Protein AF-A0A7J4F911-F1 (afdb_monomer)

Structure (mmCIF, N/CA/C/O backbone):
data_AF-A0A7J4F911-F1
#
_entry.id   AF-A0A7J4F911-F1
#
loop_
_atom_site.group_PDB
_atom_site.id
_atom_site.type_symbol
_atom_site.label_atom_id
_atom_site.label_alt_id
_atom_site.label_comp_id
_atom_site.label_asym_id
_atom_site.label_entity_id
_atom_site.label_seq_id
_atom_site.pdbx_PDB_ins_code
_atom_site.Cartn_x
_atom_site.Cartn_y
_atom_site.Cartn_z
_atom_site.occupancy
_atom_site.B_iso_or_equiv
_atom_site.auth_seq_id
_atom_site.auth_comp_id
_atom_site.auth_asym_id
_atom_site.auth_atom_id
_atom_site.pdbx_PDB_model_num
ATOM 1 N N . ILE A 1 1 ? -5.196 -7.194 7.166 1.00 88.75 1 ILE A N 1
ATOM 2 C CA . ILE A 1 1 ? -5.647 -6.045 6.346 1.00 88.75 1 ILE A CA 1
ATOM 3 C C . ILE A 1 1 ? -4.527 -5.722 5.365 1.00 88.75 1 ILE A C 1
ATOM 5 O O . ILE A 1 1 ? -3.383 -5.661 5.814 1.00 88.75 1 ILE A O 1
ATOM 9 N N . PRO A 1 2 ? -4.794 -5.595 4.057 1.00 93.50 2 PRO A N 1
ATOM 10 C CA . PRO A 1 2 ? -3.793 -5.129 3.105 1.00 93.50 2 PRO A CA 1
ATOM 11 C C . PRO A 1 2 ? -3.270 -3.747 3.508 1.00 93.50 2 PRO A C 1
ATOM 13 O O . PRO A 1 2 ? -4.056 -2.848 3.780 1.00 93.50 2 PRO A O 1
ATOM 16 N N . VAL A 1 3 ? -1.951 -3.547 3.500 1.00 93.94 3 VAL A N 1
ATOM 17 C CA . VAL A 1 3 ? -1.336 -2.253 3.875 1.00 93.94 3 VAL A CA 1
ATOM 18 C C . VAL A 1 3 ? -1.840 -1.102 2.990 1.00 93.94 3 VAL A C 1
ATOM 20 O O . VAL A 1 3 ? -1.944 0.037 3.429 1.00 93.94 3 VAL A O 1
ATOM 23 N N . ALA A 1 4 ? -2.214 -1.395 1.742 1.00 92.50 4 ALA A N 1
ATOM 24 C CA . ALA A 1 4 ? -2.801 -0.407 0.840 1.00 92.50 4 ALA A CA 1
ATOM 25 C C . ALA A 1 4 ? -4.149 0.157 1.339 1.00 92.50 4 ALA A C 1
ATOM 27 O O . ALA A 1 4 ? -4.498 1.277 0.981 1.00 92.50 4 ALA A O 1
ATOM 28 N N . GLU A 1 5 ? -4.880 -0.591 2.168 1.00 92.00 5 GLU A N 1
ATOM 29 C CA . GLU A 1 5 ? -6.202 -0.225 2.698 1.00 92.00 5 GLU A CA 1
ATOM 30 C C . GLU A 1 5 ? -6.129 0.360 4.115 1.00 92.00 5 GLU A C 1
ATOM 32 O O . GLU A 1 5 ? -7.136 0.790 4.660 1.00 92.00 5 GLU A O 1
ATOM 37 N N . THR A 1 6 ? -4.945 0.412 4.737 1.00 93.06 6 THR A N 1
ATOM 38 C CA . THR A 1 6 ? -4.801 0.961 6.098 1.00 93.06 6 THR A CA 1
ATOM 39 C C . THR A 1 6 ? -4.664 2.488 6.130 1.00 93.06 6 THR A C 1
ATOM 41 O O . THR A 1 6 ? -4.568 3.077 7.208 1.00 93.06 6 THR A O 1
ATOM 44 N N . LEU A 1 7 ? -4.622 3.154 4.971 1.00 92.19 7 LEU A N 1
ATOM 45 C CA . LEU A 1 7 ? -4.544 4.615 4.888 1.00 92.19 7 LEU A CA 1
ATOM 46 C C . LEU A 1 7 ? -5.840 5.236 5.425 1.00 92.19 7 LEU A C 1
ATOM 48 O O . LEU A 1 7 ? -6.907 4.998 4.881 1.00 92.19 7 LEU A O 1
ATOM 52 N N . GLY A 1 8 ? -5.745 6.035 6.491 1.00 91.00 8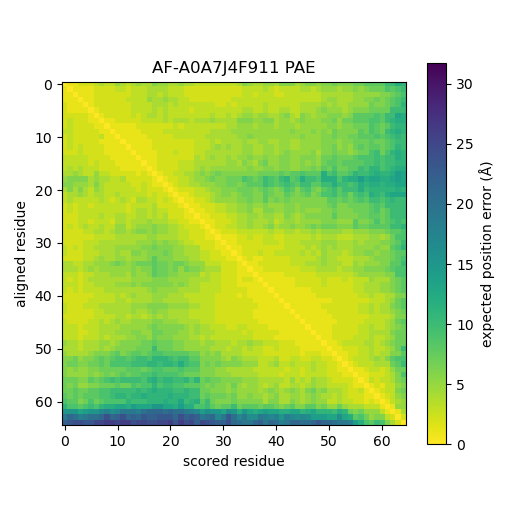 GLY A N 1
ATOM 53 C CA . GLY A 1 8 ? -6.920 6.644 7.135 1.00 91.00 8 GLY A CA 1
ATOM 54 C C . GLY A 1 8 ? -7.637 5.747 8.152 1.00 91.00 8 GLY A C 1
ATOM 55 O O . GLY A 1 8 ? -8.549 6.219 8.832 1.00 91.00 8 GLY A O 1
ATOM 56 N N . LEU A 1 9 ? -7.173 4.507 8.356 1.00 93.06 9 LEU A N 1
ATOM 57 C CA . LEU A 1 9 ? -7.787 3.556 9.292 1.00 93.06 9 LEU A CA 1
ATOM 58 C C . LEU A 1 9 ? -7.935 4.142 10.704 1.00 93.06 9 LEU A C 1
ATOM 60 O O . LEU A 1 9 ? -8.940 3.936 11.366 1.00 93.06 9 LEU A O 1
ATOM 64 N N . VAL A 1 10 ? -6.951 4.917 11.163 1.00 91.12 10 VAL A N 1
ATOM 65 C CA . VAL A 1 10 ? -6.937 5.511 12.510 1.00 91.12 10 VAL A CA 1
ATOM 66 C C . VAL A 1 10 ? -8.096 6.477 12.734 1.00 91.12 10 VAL A C 1
ATOM 68 O O . VAL A 1 10 ? -8.735 6.444 13.787 1.00 91.12 10 VAL A O 1
ATOM 71 N N . SER A 1 11 ? -8.346 7.358 11.764 1.00 91.75 11 SER A N 1
ATOM 72 C CA . SER A 1 11 ? -9.435 8.331 11.842 1.00 91.75 11 SER A CA 1
ATOM 73 C C . SER A 1 11 ? -10.789 7.638 11.789 1.00 91.75 11 SER A C 1
ATOM 75 O O . SER A 1 11 ? -11.659 7.966 12.593 1.00 91.75 11 SER A O 1
ATOM 77 N N . GLU A 1 12 ? -10.942 6.645 10.912 1.00 93.75 12 GLU A N 1
ATOM 78 C CA . GLU A 1 12 ? -12.177 5.865 10.797 1.00 93.75 12 GLU A CA 1
ATOM 79 C C . GLU A 1 12 ? -12.464 5.077 12.076 1.00 93.75 12 GLU A C 1
ATOM 81 O O . GLU A 1 12 ? -13.574 5.131 12.599 1.00 93.75 12 GLU A O 1
ATOM 86 N N . LEU A 1 13 ? -11.449 4.420 12.641 1.00 93.06 13 LEU A N 1
ATOM 87 C CA . LEU A 1 13 ? -11.576 3.623 13.858 1.00 93.06 13 LEU A CA 1
ATOM 88 C C . LEU A 1 13 ? -11.960 4.498 15.058 1.00 93.06 13 LEU A C 1
ATOM 90 O O . LEU A 1 13 ? -12.880 4.164 15.799 1.00 93.06 13 LEU A O 1
ATOM 94 N N . ARG A 1 14 ? -11.321 5.666 15.216 1.00 91.69 14 ARG A N 1
ATOM 95 C CA . ARG A 1 14 ? -11.687 6.624 16.271 1.00 91.69 14 ARG A CA 1
ATOM 96 C C . ARG A 1 14 ? -13.110 7.147 16.104 1.00 91.69 14 ARG A C 1
ATOM 98 O O . ARG A 1 14 ? -13.820 7.227 17.103 1.00 91.69 14 ARG A O 1
ATOM 105 N N . ALA A 1 15 ? -13.514 7.505 14.887 1.00 95.06 15 ALA A N 1
ATOM 106 C CA . ALA A 1 15 ? -14.864 7.990 14.618 1.00 95.06 15 ALA A CA 1
ATOM 107 C C . ALA A 1 15 ? -15.914 6.907 14.916 1.00 95.06 15 ALA A C 1
ATOM 109 O O . ALA A 1 15 ? -16.891 7.176 15.613 1.00 95.06 15 ALA A O 1
ATOM 110 N N . ALA A 1 16 ? -15.667 5.673 14.470 1.00 95.81 16 ALA A N 1
ATOM 111 C CA . ALA A 1 16 ? -16.567 4.540 14.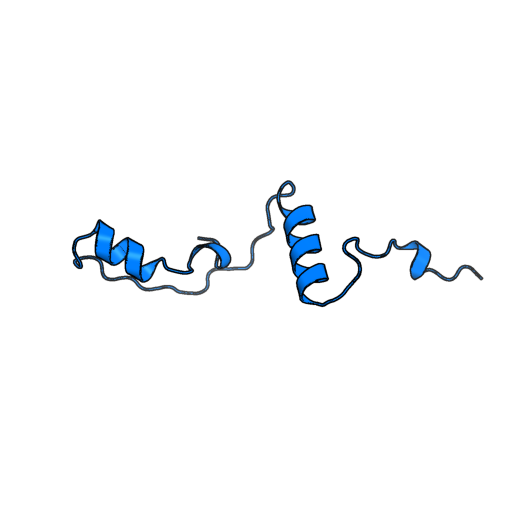658 1.00 95.81 16 ALA A CA 1
ATOM 112 C C . ALA A 1 16 ? -16.720 4.121 16.127 1.00 95.81 16 ALA A C 1
ATOM 114 O O . ALA A 1 16 ? -17.793 3.678 16.527 1.00 95.81 16 ALA A O 1
ATOM 115 N N . THR A 1 17 ? -15.673 4.268 16.945 1.00 95.19 17 THR A N 1
ATOM 116 C CA . THR A 1 17 ? -15.706 3.866 18.362 1.00 95.19 17 THR A CA 1
ATOM 117 C C . THR A 1 17 ? -15.825 5.039 19.330 1.00 95.19 17 THR A C 1
ATOM 119 O O . THR A 1 17 ? -15.488 4.885 20.503 1.00 95.19 17 THR A O 1
ATOM 122 N N . SER A 1 18 ? -16.171 6.237 18.850 1.00 93.88 18 SER A N 1
ATOM 123 C CA . SER A 1 18 ? -16.223 7.458 19.674 1.00 93.88 18 SER A CA 1
ATOM 124 C C . SER A 1 18 ? -14.945 7.677 20.508 1.00 93.88 1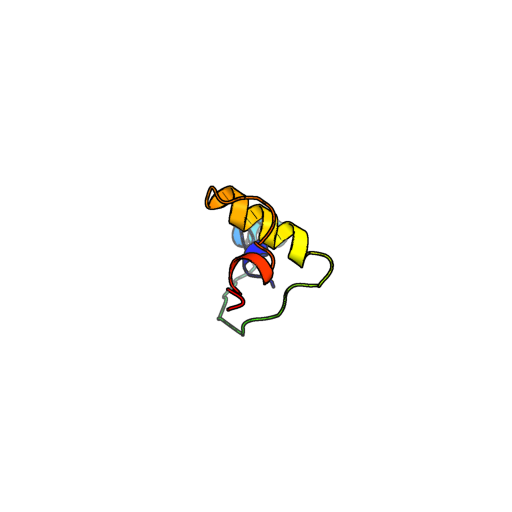8 SER A C 1
ATOM 126 O O . SER A 1 18 ? -14.987 8.057 21.676 1.00 93.88 18 SER A O 1
ATOM 128 N N . GLY A 1 19 ? -13.786 7.373 19.918 1.00 91.88 19 GLY A N 1
ATOM 129 C CA . GLY A 1 19 ? -12.469 7.529 20.539 1.00 91.88 19 GLY A CA 1
ATOM 130 C C . GLY A 1 19 ? -12.057 6.452 21.551 1.00 91.88 19 GLY A C 1
ATOM 131 O O . GLY A 1 19 ? -10.969 6.572 22.106 1.00 91.88 19 GLY A O 1
ATOM 132 N N . GLN A 1 20 ? -12.866 5.412 21.775 1.00 92.19 20 GLN A N 1
ATOM 133 C CA . GLN A 1 20 ? -12.580 4.368 22.771 1.00 92.19 20 GLN A CA 1
ATOM 134 C C . GLN A 1 20 ? -11.554 3.321 22.311 1.00 92.19 20 GLN A C 1
ATOM 136 O O . GLN A 1 20 ? -10.854 2.743 23.139 1.00 92.19 20 GLN A O 1
ATOM 141 N N . ALA A 1 21 ? -11.449 3.047 21.009 1.00 90.94 21 ALA A N 1
ATOM 142 C CA . ALA A 1 21 ? -10.569 1.993 20.530 1.00 90.94 21 ALA A CA 1
ATOM 143 C C . ALA A 1 21 ? -9.089 2.397 20.561 1.00 90.94 21 ALA A C 1
ATOM 145 O O . ALA A 1 21 ? -8.668 3.409 19.992 1.00 90.94 21 ALA A O 1
ATOM 146 N N . PHE A 1 22 ? -8.291 1.530 21.178 1.00 87.69 22 PHE A N 1
ATOM 147 C CA . PHE A 1 22 ? -6.838 1.566 21.150 1.00 87.69 22 PHE A CA 1
ATOM 148 C C . PHE A 1 22 ? -6.335 0.508 20.165 1.00 87.69 22 PHE A C 1
ATOM 150 O O . PHE A 1 22 ? -6.709 -0.659 20.259 1.00 87.69 22 PHE A O 1
ATOM 157 N N . TRP A 1 23 ? -5.516 0.914 19.198 1.00 87.88 23 TRP A N 1
ATOM 158 C CA . TRP A 1 23 ? -5.086 0.057 18.094 1.00 87.88 23 TRP A CA 1
ATOM 159 C C . TRP A 1 23 ? -3.561 0.009 18.002 1.00 87.88 23 TRP A C 1
ATOM 161 O O . TRP A 1 23 ? -2.868 0.976 18.317 1.00 87.88 23 TRP A O 1
ATOM 171 N N . GLN A 1 24 ? -3.048 -1.131 17.548 1.00 91.38 24 GLN A N 1
ATOM 172 C CA . GLN A 1 24 ? -1.639 -1.361 17.244 1.00 91.38 24 GLN A CA 1
ATO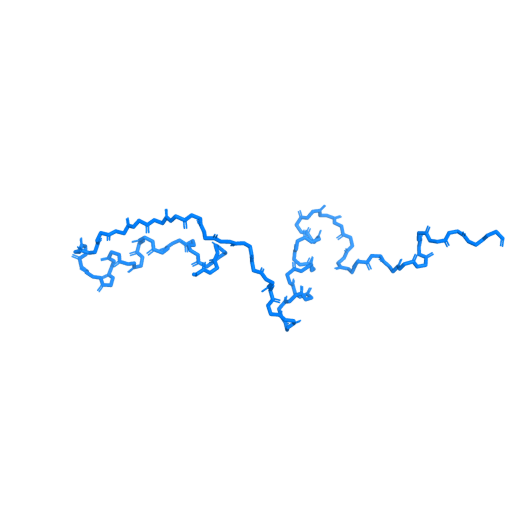M 173 C C . GLN A 1 24 ? -1.545 -2.247 15.998 1.00 91.38 24 GLN A C 1
ATOM 175 O O . GLN A 1 24 ? -2.470 -3.003 15.700 1.00 91.38 24 GLN A O 1
ATOM 180 N N . MET A 1 25 ? -0.441 -2.151 15.259 1.00 91.81 25 MET A N 1
ATOM 181 C CA . MET A 1 25 ? -0.192 -2.980 14.078 1.00 91.81 25 MET A CA 1
ATOM 182 C C . MET A 1 25 ? 1.212 -3.574 14.139 1.00 91.81 25 MET A C 1
ATOM 184 O O . MET A 1 25 ? 2.169 -2.892 14.498 1.00 91.81 25 MET A O 1
ATOM 188 N N . THR A 1 26 ? 1.336 -4.831 13.727 1.00 94.12 26 THR A N 1
ATOM 189 C CA . THR A 1 26 ? 2.614 -5.539 13.591 1.00 94.12 26 THR A CA 1
ATOM 190 C C . THR A 1 26 ? 2.674 -6.146 12.190 1.00 94.12 26 THR A C 1
ATOM 192 O O . THR A 1 26 ? 1.643 -6.619 11.697 1.00 94.12 26 THR A O 1
ATOM 195 N N . PRO A 1 27 ? 3.834 -6.126 11.507 1.00 94.25 27 PRO A N 1
ATOM 196 C CA . PRO A 1 27 ? 3.974 -6.806 10.227 1.00 94.25 27 PRO A CA 1
ATOM 197 C C . PRO A 1 27 ? 3.691 -8.302 10.395 1.00 94.25 27 PRO A C 1
ATOM 199 O O . PRO A 1 27 ? 4.205 -8.937 11.310 1.00 94.25 27 PRO A O 1
ATOM 202 N N . SER A 1 28 ? 2.866 -8.850 9.504 1.00 94.88 28 SER A N 1
ATOM 203 C CA . SER A 1 28 ? 2.502 -10.269 9.522 1.00 94.88 28 SER A CA 1
ATOM 204 C C . SER A 1 28 ? 3.283 -11.042 8.459 1.00 94.88 28 SER A C 1
ATOM 206 O O . SER A 1 28 ? 4.186 -11.801 8.794 1.00 94.88 28 SER A O 1
ATOM 208 N N . HIS A 1 29 ? 2.981 -10.822 7.176 1.00 94.69 29 HIS A N 1
ATOM 209 C CA . HIS A 1 29 ? 3.665 -11.459 6.051 1.00 94.69 29 HIS A CA 1
ATOM 210 C C . HIS A 1 29 ? 3.370 -10.727 4.730 1.00 94.69 29 HIS A C 1
ATOM 212 O O . HIS A 1 29 ? 2.521 -9.834 4.667 1.00 94.69 29 HIS A O 1
ATOM 218 N N . TRP A 1 30 ? 4.038 -11.150 3.655 1.00 95.88 30 TRP A N 1
ATOM 219 C CA . TRP A 1 30 ? 3.672 -10.795 2.283 1.00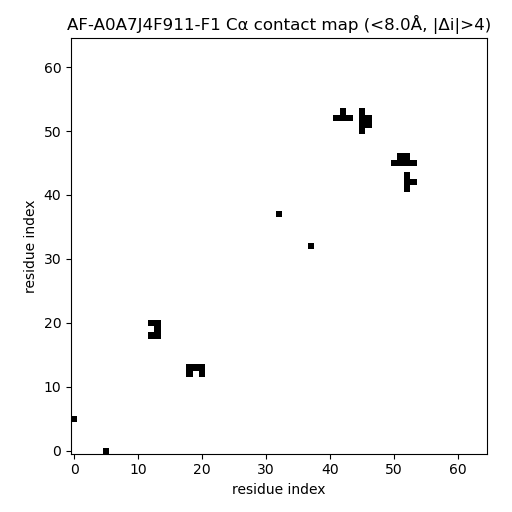 95.88 30 TRP A CA 1
ATOM 220 C C . TRP A 1 30 ? 2.646 -11.789 1.744 1.00 95.88 30 TRP A C 1
ATOM 222 O O . TRP A 1 30 ? 2.778 -12.995 1.947 1.00 95.88 30 TRP A O 1
ATOM 232 N N . ALA A 1 31 ? 1.610 -11.292 1.078 1.00 94.44 31 ALA A N 1
ATOM 233 C CA . ALA A 1 31 ? 0.559 -12.106 0.480 1.00 94.44 31 ALA A CA 1
ATOM 234 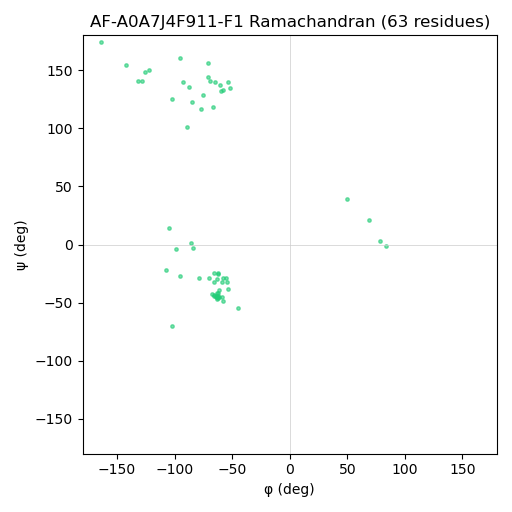C C . ALA A 1 31 ? 0.465 -11.815 -1.017 1.00 94.44 31 ALA A C 1
ATOM 236 O O . ALA A 1 31 ? 0.738 -10.694 -1.453 1.00 94.44 31 ALA A O 1
ATOM 237 N N . LEU A 1 32 ? 0.053 -12.815 -1.797 1.00 94.69 32 LEU A N 1
ATOM 238 C CA . LEU A 1 32 ? -0.254 -12.605 -3.207 1.00 94.69 32 LEU A CA 1
ATOM 239 C C . LEU A 1 32 ? -1.516 -11.754 -3.347 1.00 94.69 32 LEU A C 1
ATOM 241 O O . LEU A 1 32 ? -2.491 -11.920 -2.613 1.00 94.69 32 LEU A O 1
ATOM 245 N N . VAL A 1 33 ? -1.495 -10.855 -4.326 1.00 94.31 33 VAL A N 1
ATOM 246 C CA . VAL A 1 33 ? -2.672 -10.083 -4.719 1.00 94.31 33 VAL A CA 1
ATOM 247 C C . VAL A 1 33 ? -3.667 -11.019 -5.422 1.00 94.31 33 VAL A C 1
ATOM 249 O O . VAL A 1 33 ? -3.241 -11.898 -6.175 1.00 94.31 33 VAL A O 1
ATOM 252 N N . PRO A 1 34 ? -4.988 -10.841 -5.237 1.00 95.12 34 PRO A N 1
ATOM 253 C CA . PRO A 1 34 ? -5.984 -11.544 -6.038 1.00 95.12 34 PRO A CA 1
ATOM 254 C C . PRO A 1 34 ? -5.733 -11.378 -7.545 1.00 95.12 34 PRO A C 1
ATOM 256 O O . PRO A 1 34 ? -5.536 -10.260 -8.026 1.00 95.12 34 PRO A O 1
ATOM 259 N N . LYS A 1 35 ? -5.812 -12.478 -8.307 1.00 94.44 35 LYS A N 1
ATOM 260 C CA . LYS A 1 35 ? -5.528 -12.497 -9.759 1.00 94.44 35 LYS A CA 1
ATOM 261 C C . LYS A 1 35 ? -6.354 -11.489 -10.568 1.00 94.44 35 LYS A C 1
ATOM 263 O O . LYS A 1 35 ? -5.903 -10.999 -11.594 1.00 94.44 35 LYS A O 1
ATOM 268 N N 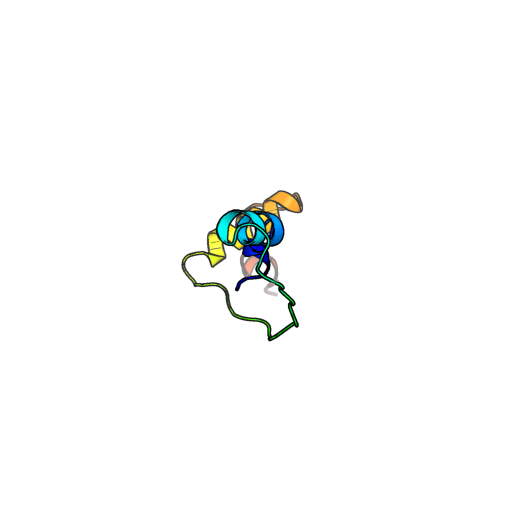. SER A 1 36 ? -7.558 -11.155 -10.104 1.00 96.00 36 SER A N 1
ATOM 269 C CA . SER A 1 36 ? -8.425 -10.148 -10.728 1.00 96.00 36 SER A CA 1
ATOM 270 C C . SER A 1 36 ? -7.908 -8.712 -10.575 1.00 96.00 36 SER A C 1
ATOM 272 O O . SER A 1 36 ? -8.183 -7.867 -11.426 1.00 96.00 36 SER A O 1
ATOM 274 N N . LEU A 1 37 ? -7.161 -8.418 -9.507 1.00 94.62 37 LEU A N 1
ATOM 275 C CA . LEU A 1 37 ? -6.635 -7.085 -9.200 1.00 94.62 37 LEU A CA 1
ATOM 276 C C . LEU A 1 37 ? -5.206 -6.883 -9.704 1.00 94.62 37 LEU A C 1
ATOM 278 O O . LEU A 1 37 ? -4.817 -5.753 -10.000 1.00 94.62 37 LEU A O 1
ATOM 282 N N . GLU A 1 38 ? -4.442 -7.966 -9.829 1.00 94.06 38 GLU A N 1
ATOM 283 C CA . GLU A 1 38 ? -3.059 -7.963 -10.307 1.00 94.06 38 GLU A CA 1
ATOM 284 C C . GLU A 1 38 ? -2.827 -7.094 -11.562 1.00 94.06 38 GLU A C 1
ATOM 286 O O . GLU A 1 38 ? -2.010 -6.170 -11.475 1.00 94.06 38 GLU A O 1
ATOM 291 N N . PRO A 1 39 ? -3.551 -7.270 -12.693 1.00 93.94 39 PRO A N 1
ATOM 292 C CA . PRO A 1 39 ? -3.286 -6.488 -13.904 1.00 93.94 39 PRO A CA 1
ATOM 293 C C . PRO A 1 39 ? -3.492 -4.985 -13.681 1.00 93.94 39 PRO A C 1
ATOM 295 O O . PRO A 1 39 ? -2.684 -4.164 -14.120 1.00 93.94 39 PRO A O 1
ATOM 298 N N . LYS A 1 40 ? -4.528 -4.612 -12.922 1.00 94.94 40 LYS A N 1
ATOM 299 C CA . LYS A 1 40 ? -4.826 -3.215 -12.589 1.00 94.94 40 LYS A CA 1
ATOM 300 C C . LYS A 1 40 ? -3.704 -2.592 -11.756 1.00 94.94 40 LYS A C 1
ATOM 302 O O . LYS A 1 40 ? -3.259 -1.484 -12.067 1.00 94.94 40 LYS A O 1
ATOM 307 N N . ILE A 1 41 ? -3.236 -3.296 -10.724 1.00 95.06 41 ILE A N 1
ATOM 308 C CA . ILE A 1 41 ? -2.178 -2.810 -9.828 1.00 95.06 41 ILE A CA 1
ATOM 309 C C . ILE A 1 41 ? -0.852 -2.674 -10.583 1.00 95.06 41 ILE A C 1
ATOM 311 O O . ILE A 1 41 ? -0.186 -1.641 -10.469 1.00 95.06 41 ILE A O 1
ATOM 315 N N . VAL A 1 42 ? -0.487 -3.660 -11.408 1.00 95.50 42 VAL A N 1
ATOM 316 C CA . VAL A 1 42 ? 0.731 -3.607 -12.233 1.00 95.50 42 VAL A CA 1
ATOM 317 C C . VAL A 1 42 ? 0.711 -2.378 -13.143 1.00 95.50 42 VAL A C 1
ATOM 319 O O . VAL A 1 42 ? 1.671 -1.600 -13.145 1.00 95.50 42 VAL A O 1
ATOM 322 N N . THR A 1 43 ? -0.388 -2.135 -13.859 1.00 96.06 43 THR A N 1
ATOM 323 C CA . THR A 1 43 ? -0.514 -0.961 -14.732 1.00 96.06 43 THR A CA 1
ATOM 324 C C . THR A 1 43 ? -0.431 0.356 -13.953 1.00 96.06 43 THR A C 1
ATOM 326 O O . THR A 1 43 ? 0.257 1.280 -14.393 1.00 96.06 43 THR A O 1
ATOM 329 N N . GLN A 1 44 ? -1.070 0.460 -12.783 1.00 95.44 44 GLN A N 1
ATOM 330 C CA . GLN A 1 44 ? -0.990 1.656 -11.932 1.00 95.44 44 GLN A CA 1
ATOM 331 C C . GLN A 1 44 ? 0.447 1.944 -11.471 1.00 95.44 44 GLN A C 1
ATOM 333 O O . GLN A 1 44 ? 0.912 3.083 -11.566 1.00 95.44 44 GLN A O 1
ATOM 338 N N . ILE A 1 45 ? 1.179 0.915 -11.031 1.00 96.12 45 ILE A N 1
ATOM 339 C CA . ILE A 1 45 ? 2.579 1.049 -10.606 1.00 96.12 45 ILE A CA 1
ATOM 340 C C . ILE A 1 45 ? 3.461 1.498 -11.776 1.00 96.12 45 ILE A C 1
ATOM 342 O O . ILE A 1 45 ? 4.322 2.361 -11.594 1.00 96.12 45 ILE A O 1
ATOM 346 N N . ARG A 1 46 ? 3.253 0.943 -12.976 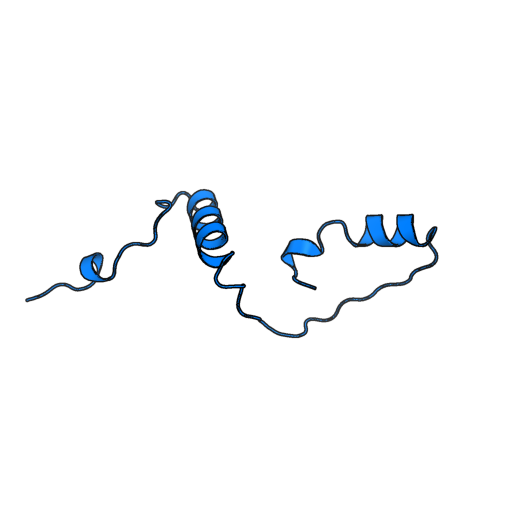1.00 96.50 46 ARG A N 1
ATOM 347 C CA . ARG A 1 46 ? 4.029 1.303 -14.174 1.00 96.50 46 ARG A CA 1
ATOM 348 C C . ARG A 1 46 ? 3.779 2.746 -14.602 1.00 96.50 46 ARG A C 1
ATOM 350 O O . ARG A 1 46 ? 4.748 3.470 -14.814 1.00 96.50 46 ARG A O 1
ATOM 357 N N . ARG A 1 47 ? 2.519 3.197 -14.600 1.00 96.44 47 ARG A N 1
ATOM 358 C CA . ARG A 1 47 ? 2.157 4.603 -14.861 1.00 96.44 47 ARG A CA 1
ATOM 359 C C . ARG A 1 47 ? 2.808 5.557 -13.861 1.00 96.44 47 ARG A C 1
ATOM 361 O O . ARG A 1 47 ? 3.411 6.539 -14.275 1.00 96.44 47 ARG A O 1
ATOM 368 N N . ARG A 1 48 ? 2.770 5.232 -12.562 1.00 97.06 48 ARG A N 1
ATOM 369 C CA . ARG A 1 48 ? 3.437 6.030 -11.514 1.00 97.06 48 ARG A CA 1
ATOM 370 C C . ARG A 1 48 ? 4.947 6.148 -11.740 1.00 97.06 48 ARG A C 1
ATOM 372 O O . ARG A 1 48 ? 5.541 7.155 -11.384 1.00 97.06 48 ARG A O 1
ATOM 379 N N . LYS A 1 49 ? 5.567 5.115 -12.315 1.00 96.81 49 LYS A N 1
ATOM 380 C CA . LYS A 1 49 ? 6.997 5.088 -12.655 1.00 96.81 49 LYS A CA 1
ATOM 381 C C . LYS A 1 49 ? 7.321 5.700 -14.028 1.00 96.81 49 LYS A C 1
ATOM 383 O O . LYS A 1 49 ? 8.479 5.658 -14.421 1.00 96.81 49 LYS A O 1
ATOM 388 N N . GLY A 1 50 ? 6.337 6.213 -14.773 1.00 95.62 50 GLY A N 1
ATOM 389 C CA . GLY A 1 50 ? 6.545 6.735 -16.131 1.00 95.62 50 GLY A CA 1
ATOM 390 C C . GLY A 1 50 ? 6.883 5.662 -17.175 1.00 95.62 50 GLY A C 1
ATOM 391 O O . GLY A 1 50 ? 7.467 5.968 -18.209 1.00 95.62 50 GLY A O 1
ATOM 392 N N . LEU A 1 51 ? 6.551 4.396 -16.909 1.00 95.06 51 LEU A N 1
ATOM 393 C CA . LEU A 1 51 ? 6.805 3.268 -17.808 1.00 95.06 51 LEU A CA 1
ATOM 394 C C . LEU A 1 51 ? 5.574 2.955 -18.677 1.00 95.06 51 LEU A C 1
ATOM 396 O O . LEU A 1 51 ? 4.448 3.278 -18.285 1.00 95.06 51 LEU A O 1
ATOM 400 N N . PRO A 1 52 ? 5.752 2.244 -19.811 1.00 93.31 52 PRO A N 1
ATOM 401 C CA . PRO A 1 52 ? 4.633 1.747 -20.608 1.00 93.31 52 PRO A CA 1
ATOM 402 C C . PRO A 1 52 ? 3.654 0.930 -19.750 1.00 93.31 52 PRO A C 1
ATOM 404 O O . PRO A 1 52 ? 4.116 0.153 -18.915 1.00 93.31 52 PRO A O 1
ATOM 407 N N . PRO A 1 53 ? 2.330 1.064 -19.933 1.00 90.56 53 PRO A N 1
ATOM 408 C CA . PRO A 1 53 ? 1.321 0.468 -19.050 1.00 90.56 53 PRO A CA 1
ATOM 409 C C . PRO A 1 53 ? 1.342 -1.064 -19.032 1.00 90.56 53 PRO A C 1
ATOM 411 O O . PRO A 1 53 ? 1.040 -1.661 -17.998 1.00 90.56 53 PRO A O 1
ATOM 414 N N . GLU A 1 54 ? 1.740 -1.687 -20.140 1.00 90.50 54 GLU A N 1
ATOM 415 C CA . GLU A 1 54 ? 1.899 -3.134 -20.246 1.00 90.50 54 GLU A CA 1
ATOM 416 C C . GLU A 1 54 ? 3.343 -3.553 -19.938 1.00 90.50 54 GLU A C 1
ATOM 418 O O . GLU A 1 54 ? 4.297 -2.855 -20.323 1.00 90.50 54 GLU A O 1
ATOM 423 N N . PRO A 1 55 ? 3.540 -4.667 -19.209 1.00 91.19 55 PRO A N 1
ATOM 424 C CA . PRO A 1 55 ? 4.861 -5.243 -19.042 1.00 91.19 55 PRO A CA 1
ATOM 425 C C . PRO A 1 55 ? 5.393 -5.728 -20.401 1.00 91.19 55 PRO A C 1
ATOM 427 O O . PRO A 1 55 ? 4.636 -6.274 -21.204 1.00 91.19 55 PRO A O 1
ATOM 430 N N . PRO A 1 56 ? 6.691 -5.527 -20.685 1.00 91.88 56 PRO A N 1
ATOM 431 C CA . PRO A 1 56 ? 7.299 -6.053 -21.898 1.00 91.88 56 PRO A CA 1
ATOM 432 C C . PRO A 1 56 ? 7.186 -7.577 -21.922 1.00 91.88 56 PRO A C 1
ATOM 434 O O . PRO A 1 56 ? 7.415 -8.236 -20.908 1.00 91.88 56 PRO A O 1
ATOM 437 N N . ARG A 1 57 ? 6.839 -8.123 -23.088 1.00 91.81 57 ARG A N 1
ATOM 438 C CA . ARG A 1 57 ? 6.757 -9.569 -23.275 1.00 91.81 57 ARG A CA 1
ATOM 439 C C . ARG A 1 57 ? 8.157 -10.207 -23.282 1.00 91.81 57 ARG A C 1
ATOM 441 O O . ARG A 1 57 ? 9.128 -9.504 -23.588 1.00 91.81 57 ARG A O 1
ATOM 448 N N . PRO A 1 58 ? 8.279 -11.510 -22.967 1.00 89.69 58 PRO A N 1
ATOM 449 C CA . PRO A 1 58 ? 9.570 -12.198 -22.911 1.00 89.69 58 PRO A CA 1
ATOM 450 C C . PRO A 1 58 ? 10.401 -12.075 -24.195 1.00 89.69 58 PRO A C 1
ATOM 452 O O . PRO A 1 58 ? 11.623 -11.979 -24.118 1.00 89.69 58 PRO A O 1
ATOM 455 N N . GLU A 1 59 ? 9.762 -11.995 -25.367 1.00 91.44 59 GLU A N 1
ATOM 456 C CA . GLU A 1 59 ? 10.443 -11.906 -26.667 1.00 91.44 59 GLU A CA 1
ATOM 457 C C . GLU A 1 59 ? 11.305 -10.647 -26.804 1.00 91.44 59 GLU A C 1
ATOM 459 O O . GLU A 1 59 ? 12.273 -10.647 -27.554 1.00 91.44 59 GLU A O 1
ATOM 464 N N . ARG A 1 60 ? 11.004 -9.578 -26.054 1.00 88.38 60 ARG A N 1
ATOM 465 C CA . ARG A 1 60 ? 11.842 -8.370 -26.041 1.00 88.38 60 ARG A CA 1
ATOM 466 C C . ARG A 1 60 ? 13.231 -8.626 -25.444 1.00 88.38 60 ARG A C 1
ATOM 468 O O . ARG A 1 60 ? 14.151 -7.859 -25.710 1.00 88.38 60 ARG A O 1
ATOM 475 N N . PHE A 1 61 ? 13.362 -9.643 -24.598 1.00 90.44 61 PHE A N 1
ATOM 476 C CA . PHE A 1 61 ? 14.581 -9.916 -23.839 1.00 90.44 61 PHE A CA 1
ATOM 477 C C . PHE A 1 61 ? 15.348 -11.134 -24.351 1.00 90.44 61 PHE A C 1
ATOM 479 O O . PHE A 1 61 ? 16.541 -11.247 -24.086 1.00 90.44 61 PHE A O 1
ATOM 486 N N . ILE A 1 62 ? 14.683 -12.040 -25.069 1.00 91.00 62 ILE A N 1
ATOM 487 C CA . ILE A 1 62 ? 15.310 -13.242 -25.617 1.00 91.00 62 ILE A CA 1
ATOM 488 C C . ILE A 1 62 ? 15.865 -12.905 -27.002 1.00 91.00 62 ILE A C 1
ATOM 490 O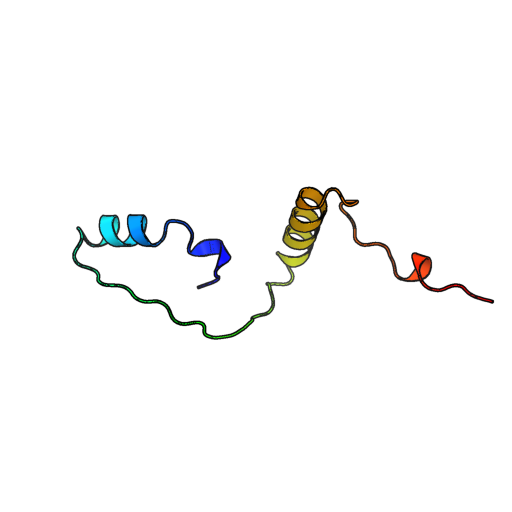 O . ILE A 1 62 ? 15.121 -12.861 -27.981 1.00 91.00 62 ILE A O 1
ATOM 494 N N . VAL A 1 63 ? 17.177 -12.682 -27.084 1.00 82.75 63 VAL A N 1
ATOM 495 C CA . VAL A 1 63 ? 17.888 -12.631 -28.366 1.00 82.75 63 VAL A CA 1
ATOM 496 C C . VAL A 1 63 ? 18.068 -14.071 -28.835 1.00 82.75 63 VAL A C 1
ATOM 498 O O . VAL A 1 63 ? 18.695 -14.871 -28.146 1.00 82.75 63 VAL A O 1
ATOM 501 N N . ARG A 1 64 ? 17.460 -14.418 -29.970 1.00 76.44 64 ARG A N 1
ATOM 502 C CA . ARG A 1 64 ? 17.756 -15.674 -30.662 1.00 76.44 64 ARG A CA 1
ATOM 503 C C . ARG A 1 64 ? 18.981 -15.420 -31.537 1.00 76.44 64 ARG A C 1
ATOM 505 O O . ARG A 1 64 ? 18.949 -14.469 -32.316 1.00 76.44 64 ARG A O 1
ATOM 512 N N . GLU A 1 65 ? 20.036 -16.205 -31.334 1.00 62.94 65 GLU A N 1
ATOM 513 C CA . GLU A 1 65 ? 21.133 -16.334 -32.305 1.00 62.94 65 GLU A CA 1
ATOM 514 C C . GLU A 1 65 ? 20.615 -16.869 -33.645 1.00 62.94 65 GLU A C 1
ATOM 516 O O . GLU A 1 65 ? 19.654 -17.680 -33.629 1.00 62.94 65 GLU A O 1
#

Radius of gyration: 19.18 Å; Cα contacts (8 Å, |Δi|>4): 17; chains: 1; bounding box: 38×25×55 Å

Mean predicted aligned error: 5.02 Å

Solvent-accessible surface area (backbone atoms only — not comparable to full-atom values): 4446 Å² total; per-residue (Å²): 130,61,75,88,70,53,72,64,43,68,62,52,48,28,64,74,46,76,61,68,67,84,87,86,87,75,93,86,79,90,74,86,70,58,78,88,49,41,66,60,51,53,27,51,57,25,49,77,69,75,42,67,58,65,79,82,58,71,72,83,75,58,82,79,132

Sequence (65 aa):
IPVAETLGLVSELRAATSGQAFWQMTPSHWALVPKSLEPKIVTQIRRRKGLPPEPPRPERFIVRE

Secondary structure (DSSP, 8-state):
--GGG-TTHHHHHHHHTTT------------PPPTTTHHHHHHHHHHHTT--SSPPPGGGT----

Nearest PDB structures (foldseek):
  6u43-assembly1_A  TM=9.521E-01  e=5.049E-02  Candidatus Methanoperedens nitratireducens

pLDDT: mean 92.36, std 4.94, range [62.94, 97.06]

Foldseek 3Di:
DPPVPCVCVVVVVCVVVVNPDDDDDDDDDDDDDPPVCVLVVQQVVCVVVVHDSDDDDCVVVDDDD